Protein AF-A0A6M1S8K1-F1 (afdb_monomer_lite)

pLDDT: mean 89.84, std 7.29, range [42.47, 96.94]

Sequence (126 aa):
TGTGWFFGISEGARVISANTDYEITVRETGGTRENAIRLTRGELDLAFTEALVGYEMYNGTGRFEDTPNPDARLIYWIAPSTMHWAVREDSGIESFEGLNGARFNPSSIGGGGEYITELVFDILNI

Radius of gyration: 17.2 Å; chains: 1; bounding box: 34×33×48 Å

Secondary structure (DSSP, 8-state):
---HHHHHHHHHHHHHHHHSS--------S-HHHHHHHHHTTS-SS----HHHHHHHHHT-GGGTTS--TT-----------------GGG---SGGGGTTS----SSTTSHHHHHHHHHHHHHT-

Structure (mmCIF, N/CA/C/O backbone):
data_AF-A0A6M1S8K1-F1
#
_entry.id   AF-A0A6M1S8K1-F1
#
loop_
_atom_site.group_PDB
_atom_site.id
_atom_site.type_symbol
_atom_site.label_atom_id
_atom_site.label_alt_id
_atom_site.label_comp_id
_atom_site.label_asym_id
_atom_site.label_entity_id
_atom_site.label_seq_id
_atom_site.pdbx_PDB_ins_code
_atom_site.Cartn_x
_atom_site.Cartn_y
_atom_site.Cartn_z
_atom_site.occupancy
_atom_site.B_iso_or_equiv
_atom_site.auth_seq_id
_atom_site.auth_comp_id
_atom_site.auth_asym_id
_atom_site.auth_atom_id
_atom_site.pdbx_PDB_model_num
ATOM 1 N N . THR A 1 1 ? 5.920 -14.682 4.617 1.00 42.47 1 THR A N 1
ATOM 2 C CA . THR A 1 1 ? 4.568 -14.546 5.207 1.00 42.47 1 THR A CA 1
ATOM 3 C C . THR A 1 1 ? 3.593 -14.480 4.044 1.00 42.47 1 THR A C 1
ATOM 5 O O . THR A 1 1 ? 3.627 -13.523 3.296 1.00 42.47 1 THR A O 1
ATOM 8 N N . GLY A 1 2 ? 2.831 -15.539 3.751 1.00 52.69 2 GLY A N 1
ATOM 9 C CA . GLY A 1 2 ? 2.093 -15.640 2.478 1.00 52.69 2 GLY A CA 1
ATOM 10 C C . GLY A 1 2 ? 0.619 -15.288 2.625 1.00 52.69 2 GLY A C 1
ATOM 11 O O . GLY A 1 2 ? -0.195 -16.181 2.835 1.00 52.69 2 GLY A O 1
ATOM 12 N N . THR A 1 3 ? 0.264 -14.005 2.545 1.00 67.69 3 THR A N 1
ATOM 13 C CA . THR A 1 3 ? -1.149 -13.604 2.441 1.00 67.69 3 THR A CA 1
ATOM 14 C C . THR A 1 3 ? -1.724 -14.043 1.088 1.00 67.69 3 THR A C 1
ATOM 16 O O . THR A 1 3 ? -0.980 -14.283 0.134 1.00 67.69 3 THR A O 1
ATOM 19 N N . GLY A 1 4 ? -3.055 -14.121 0.969 1.00 75.88 4 GLY A N 1
ATOM 20 C CA . GLY A 1 4 ? -3.713 -14.438 -0.309 1.00 75.88 4 GLY A CA 1
ATOM 21 C C . GLY A 1 4 ? -3.301 -13.501 -1.455 1.00 75.88 4 GLY A C 1
ATOM 22 O O . GLY A 1 4 ? -3.217 -13.931 -2.603 1.00 75.88 4 GLY A O 1
ATOM 23 N N . TRP A 1 5 ? -2.946 -12.251 -1.140 1.00 80.06 5 TRP A N 1
ATOM 24 C CA . TRP A 1 5 ? -2.433 -11.283 -2.112 1.00 80.06 5 TRP A CA 1
ATOM 25 C C . TRP A 1 5 ? -1.070 -11.671 -2.680 1.00 80.06 5 TRP A C 1
ATOM 27 O O . TRP A 1 5 ? -0.878 -11.595 -3.891 1.00 80.06 5 TRP A O 1
ATOM 37 N N . PHE A 1 6 ? -0.144 -12.145 -1.841 1.00 82.81 6 PHE A N 1
ATOM 38 C CA . PHE A 1 6 ? 1.163 -12.606 -2.311 1.00 82.81 6 PHE A CA 1
ATOM 39 C C . PHE A 1 6 ? 1.020 -13.778 -3.290 1.00 82.81 6 PHE A C 1
ATOM 41 O O . PHE A 1 6 ? 1.668 -13.798 -4.338 1.00 82.81 6 PHE A O 1
ATOM 48 N N . PHE A 1 7 ? 0.124 -14.724 -2.984 1.00 85.00 7 PHE A N 1
ATOM 49 C CA . PHE A 1 7 ? -0.193 -15.831 -3.887 1.00 85.00 7 PHE A CA 1
ATOM 50 C C . PHE A 1 7 ? -0.783 -15.330 -5.213 1.00 85.00 7 PHE A C 1
ATOM 52 O O . PHE A 1 7 ? -0.301 -15.714 -6.276 1.00 85.00 7 PHE A O 1
ATOM 59 N N . GLY A 1 8 ? -1.772 -14.431 -5.163 1.00 85.38 8 GLY A N 1
ATOM 60 C CA . GLY A 1 8 ? -2.409 -13.884 -6.364 1.00 85.38 8 GLY A CA 1
ATOM 61 C C . GLY A 1 8 ? -1.435 -13.143 -7.286 1.00 85.38 8 GLY A C 1
ATOM 62 O O . GLY A 1 8 ? -1.454 -13.353 -8.497 1.00 85.38 8 GLY A O 1
ATOM 63 N N . ILE A 1 9 ? -0.539 -12.327 -6.723 1.00 88.19 9 ILE A N 1
ATOM 64 C CA . ILE A 1 9 ? 0.492 -11.610 -7.492 1.00 88.19 9 ILE A CA 1
ATOM 65 C C . ILE A 1 9 ? 1.508 -12.591 -8.085 1.00 88.19 9 ILE A C 1
ATOM 67 O O . ILE A 1 9 ? 1.902 -12.434 -9.238 1.00 88.19 9 ILE A O 1
ATOM 71 N N . SER A 1 10 ? 1.901 -13.620 -7.329 1.00 90.56 10 SER A N 1
ATOM 72 C CA . SER A 1 10 ? 2.822 -14.662 -7.804 1.00 90.56 10 SER A CA 1
ATOM 73 C C . SER A 1 10 ? 2.249 -15.437 -8.985 1.00 90.56 10 SER A C 1
ATOM 75 O O . SER A 1 10 ? 2.954 -15.682 -9.961 1.00 90.56 10 SER A O 1
ATOM 77 N N . GLU A 1 11 ? 0.960 -15.771 -8.939 1.00 90.81 11 GLU A N 1
ATOM 78 C CA . GLU A 1 11 ? 0.298 -16.431 -10.061 1.00 90.81 11 GLU A CA 1
ATOM 79 C C . GLU A 1 11 ? 0.169 -15.495 -11.270 1.00 90.81 11 GLU A C 1
ATOM 81 O O . GLU A 1 11 ? 0.420 -15.914 -12.399 1.00 90.81 11 GLU A O 1
ATOM 86 N N . GLY A 1 12 ? -0.123 -14.209 -11.048 1.00 89.75 12 GLY A N 1
ATOM 87 C CA . GLY A 1 12 ? -0.101 -13.195 -12.106 1.00 89.75 12 GLY A CA 1
ATOM 88 C C . GLY A 1 12 ? 1.269 -13.080 -12.784 1.00 89.75 12 GLY A C 1
ATOM 89 O O . GLY A 1 12 ? 1.353 -13.134 -14.010 1.00 89.75 12 GLY A O 1
ATOM 90 N N . ALA A 1 13 ? 2.346 -13.002 -11.999 1.00 91.88 13 ALA A N 1
ATOM 91 C CA . ALA A 1 13 ? 3.718 -12.987 -12.502 1.00 91.88 13 ALA A CA 1
ATOM 92 C C . ALA A 1 13 ? 4.030 -14.243 -13.330 1.00 91.88 13 ALA A C 1
ATOM 94 O O . ALA A 1 13 ? 4.517 -14.136 -14.455 1.00 91.88 13 ALA A O 1
ATOM 95 N N . ARG A 1 14 ? 3.658 -15.428 -12.823 1.00 94.12 14 ARG A N 1
ATOM 96 C CA . ARG A 1 14 ? 3.823 -16.704 -13.533 1.00 94.12 14 ARG A CA 1
ATOM 97 C C . ARG A 1 14 ? 3.099 -16.706 -14.880 1.00 94.12 14 ARG A C 1
ATOM 99 O O . ARG A 1 14 ? 3.662 -17.160 -15.874 1.00 94.12 14 ARG A O 1
ATOM 106 N N . VAL A 1 15 ? 1.858 -16.219 -14.925 1.00 93.44 15 VAL A N 1
ATOM 107 C CA . VAL A 1 15 ? 1.067 -16.145 -16.162 1.00 93.44 15 VAL A CA 1
ATOM 108 C C . VAL A 1 15 ? 1.705 -15.183 -17.165 1.00 93.44 15 VAL A C 1
ATOM 110 O O . VAL A 1 15 ? 1.819 -15.547 -18.333 1.00 93.44 15 VAL A O 1
ATOM 113 N N . ILE A 1 16 ? 2.160 -14.003 -16.736 1.00 92.12 16 ILE A N 1
ATOM 114 C CA . ILE A 1 16 ? 2.822 -13.035 -17.626 1.00 92.12 16 ILE A CA 1
ATOM 115 C C . ILE A 1 16 ? 4.102 -13.638 -18.211 1.00 92.12 16 ILE A C 1
ATOM 117 O O . ILE A 1 16 ? 4.283 -13.619 -19.428 1.00 92.12 16 ILE A O 1
ATOM 121 N N . SER A 1 17 ? 4.949 -14.246 -17.382 1.00 95.31 17 SER A N 1
ATOM 122 C CA . SER A 1 17 ? 6.200 -14.849 -17.854 1.00 95.31 17 SER A CA 1
ATOM 123 C C . SER A 1 17 ? 6.014 -16.075 -18.733 1.00 95.31 17 SER A C 1
ATOM 125 O O . SER A 1 17 ? 6.841 -16.338 -19.595 1.00 95.31 17 SER A O 1
ATOM 127 N N . ALA A 1 18 ? 4.921 -16.819 -18.567 1.00 96.62 18 ALA A N 1
ATOM 128 C CA . ALA A 1 18 ? 4.614 -17.947 -19.442 1.00 96.62 18 ALA A CA 1
ATOM 129 C C . ALA A 1 18 ? 4.081 -17.526 -20.826 1.00 96.62 18 ALA A C 1
ATOM 131 O O . ALA A 1 18 ? 4.054 -18.355 -21.732 1.00 96.62 18 ALA A O 1
ATOM 132 N N . ASN A 1 19 ? 3.619 -16.280 -20.986 1.00 96.94 19 ASN A N 1
ATOM 133 C CA . ASN A 1 19 ? 2.908 -15.819 -22.186 1.00 96.94 19 ASN A CA 1
ATOM 134 C C . ASN A 1 19 ? 3.543 -14.583 -22.849 1.00 96.94 19 ASN A C 1
ATOM 136 O O . ASN A 1 19 ? 2.976 -14.044 -23.799 1.00 96.94 19 ASN A O 1
ATOM 140 N N . THR A 1 20 ? 4.691 -14.115 -22.359 1.00 95.44 20 THR A N 1
ATOM 141 C CA . THR A 1 20 ? 5.426 -12.962 -22.898 1.00 95.44 20 THR A CA 1
ATOM 142 C C . THR A 1 20 ? 6.929 -13.230 -22.853 1.00 95.44 20 THR A C 1
ATOM 144 O O . THR A 1 20 ? 7.368 -14.162 -22.185 1.00 95.44 20 THR A O 1
ATOM 147 N N . ASP A 1 21 ? 7.723 -12.383 -23.507 1.00 96.69 21 ASP A N 1
ATOM 148 C CA . ASP A 1 21 ? 9.190 -12.449 -23.439 1.00 96.69 21 ASP A CA 1
ATOM 149 C C . ASP A 1 21 ? 9.763 -11.883 -22.118 1.00 96.69 21 ASP A C 1
ATOM 151 O O . ASP A 1 21 ? 10.980 -11.816 -21.945 1.00 96.69 21 ASP A O 1
ATOM 155 N N . TYR A 1 22 ? 8.907 -11.449 -21.182 1.00 94.25 22 TYR A N 1
ATOM 156 C CA . TYR A 1 22 ? 9.314 -10.832 -19.919 1.00 94.25 22 TYR A CA 1
ATOM 157 C C . TYR A 1 22 ? 9.363 -11.836 -18.764 1.00 94.25 22 TYR A C 1
ATOM 159 O O . TYR A 1 22 ? 8.387 -12.524 -18.460 1.00 94.25 22 TYR A O 1
ATOM 167 N N . GLU A 1 23 ? 10.468 -11.838 -18.022 1.00 94.00 23 GLU A N 1
ATOM 168 C CA . GLU A 1 23 ? 10.571 -12.544 -16.745 1.00 94.00 23 GLU A CA 1
ATOM 169 C C . GLU A 1 23 ? 10.138 -11.624 -15.594 1.00 94.00 23 GLU A C 1
ATOM 171 O O . GLU A 1 23 ? 10.745 -10.582 -15.350 1.00 94.00 23 GLU A O 1
ATOM 176 N N . ILE A 1 24 ? 9.077 -12.005 -14.882 1.00 93.06 24 ILE A N 1
ATOM 177 C CA . ILE A 1 24 ? 8.520 -11.254 -13.761 1.00 93.06 24 ILE A CA 1
ATOM 178 C C . ILE A 1 24 ? 8.857 -11.999 -12.476 1.00 93.06 24 ILE A C 1
ATOM 180 O O . ILE A 1 24 ? 8.493 -13.161 -12.294 1.00 93.06 24 ILE A O 1
ATOM 184 N N . THR A 1 25 ? 9.520 -11.306 -11.554 1.00 91.94 25 THR A N 1
ATOM 185 C CA . THR A 1 25 ? 9.819 -11.830 -10.218 1.00 91.94 25 THR A CA 1
ATOM 186 C C . THR A 1 25 ? 9.008 -11.085 -9.167 1.00 91.94 25 THR A C 1
ATOM 188 O O . THR A 1 25 ? 8.721 -9.897 -9.308 1.00 91.94 25 THR A O 1
ATOM 191 N N . VAL A 1 26 ? 8.620 -11.788 -8.104 1.00 91.69 26 VAL A N 1
ATOM 192 C CA . VAL A 1 26 ? 7.840 -11.216 -6.999 1.00 91.69 26 VAL A CA 1
ATOM 193 C C . VAL A 1 26 ? 8.723 -11.103 -5.766 1.00 91.69 26 VAL A C 1
ATOM 195 O O . VAL A 1 26 ? 9.487 -12.015 -5.450 1.00 91.69 26 VAL A O 1
ATOM 198 N N . ARG A 1 27 ? 8.614 -9.977 -5.057 1.00 88.75 27 ARG A N 1
ATOM 199 C CA . ARG A 1 27 ? 9.333 -9.720 -3.806 1.00 88.75 27 ARG A CA 1
ATOM 200 C C . ARG A 1 27 ? 8.349 -9.436 -2.680 1.00 88.75 27 ARG A C 1
ATOM 202 O O . ARG A 1 27 ? 7.401 -8.680 -2.865 1.00 88.75 27 ARG A O 1
ATOM 209 N N . GLU A 1 28 ? 8.579 -10.054 -1.523 1.00 86.00 28 GLU A N 1
ATOM 210 C CA . GLU A 1 28 ? 7.841 -9.734 -0.298 1.00 86.00 28 GLU A CA 1
ATOM 211 C C . GLU A 1 28 ? 8.293 -8.359 0.215 1.00 86.00 28 GLU A C 1
ATOM 213 O O . GLU A 1 28 ? 9.483 -8.035 0.188 1.00 86.00 28 GLU A O 1
ATOM 218 N N . THR A 1 29 ? 7.336 -7.552 0.662 1.00 86.06 29 THR A N 1
ATOM 219 C CA . THR A 1 29 ? 7.556 -6.212 1.220 1.00 86.06 29 THR A CA 1
ATOM 220 C C . THR A 1 29 ? 6.697 -6.026 2.469 1.00 86.06 29 THR A C 1
ATOM 222 O O . THR A 1 29 ? 5.816 -6.837 2.759 1.00 86.06 29 THR A O 1
ATOM 225 N N . GLY A 1 30 ? 6.943 -4.949 3.213 1.00 81.56 30 GLY A N 1
ATOM 226 C CA . GLY A 1 30 ? 6.179 -4.560 4.395 1.00 81.56 30 GLY A CA 1
ATOM 227 C C . GLY A 1 30 ? 4.787 -3.995 4.097 1.00 81.56 30 GLY A C 1
ATOM 228 O O . GLY A 1 30 ? 4.030 -3.763 5.031 1.00 81.56 30 GLY A O 1
ATOM 229 N N . GLY A 1 31 ? 4.420 -3.781 2.829 1.00 84.69 31 GLY A N 1
ATOM 230 C CA . GLY A 1 31 ? 3.083 -3.323 2.452 1.00 84.69 31 GLY A CA 1
ATOM 231 C C . GLY A 1 31 ? 3.067 -2.315 1.308 1.00 84.69 31 GLY A C 1
ATOM 232 O O . GLY A 1 31 ? 4.077 -2.013 0.671 1.00 84.69 31 GLY A O 1
ATOM 233 N N . THR A 1 32 ? 1.882 -1.773 1.044 1.00 87.38 32 THR A N 1
ATOM 234 C CA . THR A 1 32 ? 1.602 -0.887 -0.094 1.00 87.38 32 THR A CA 1
ATOM 235 C C . THR A 1 32 ? 2.333 0.450 -0.018 1.00 87.38 32 THR A C 1
ATOM 237 O O . THR A 1 32 ? 2.765 0.951 -1.055 1.00 87.38 32 THR A O 1
ATOM 240 N N . ARG A 1 33 ? 2.568 0.999 1.183 1.00 88.19 33 ARG A N 1
ATOM 241 C CA . ARG A 1 33 ? 3.385 2.213 1.341 1.00 88.19 33 ARG A CA 1
ATOM 242 C C . ARG A 1 33 ? 4.827 1.987 0.900 1.00 88.19 33 ARG A C 1
ATOM 244 O O . ARG A 1 33 ? 5.387 2.810 0.179 1.00 88.19 33 ARG A O 1
ATOM 251 N N . GLU A 1 34 ? 5.430 0.878 1.320 1.00 90.00 34 GLU A N 1
ATOM 252 C CA . GLU A 1 34 ? 6.783 0.530 0.889 1.00 90.00 34 GLU A CA 1
ATOM 253 C C . GLU A 1 34 ? 6.831 0.279 -0.622 1.00 90.00 34 GLU A C 1
ATOM 255 O O . GLU A 1 34 ? 7.728 0.788 -1.290 1.00 90.00 34 GLU A O 1
ATOM 260 N N . ASN A 1 35 ? 5.842 -0.435 -1.170 1.00 91.62 35 ASN A N 1
ATOM 261 C CA . ASN A 1 35 ? 5.737 -0.665 -2.611 1.00 91.62 35 ASN A CA 1
ATOM 262 C C . ASN A 1 35 ? 5.702 0.647 -3.400 1.00 91.62 35 ASN A C 1
ATOM 264 O O . ASN A 1 35 ? 6.434 0.785 -4.375 1.00 91.62 35 ASN A O 1
ATOM 268 N N . ALA A 1 36 ? 4.892 1.614 -2.963 1.00 92.69 36 ALA A N 1
ATOM 269 C CA . ALA A 1 36 ? 4.787 2.931 -3.583 1.00 92.69 36 ALA A CA 1
ATOM 270 C C . ALA A 1 36 ? 6.123 3.692 -3.547 1.00 92.69 36 ALA A C 1
ATOM 272 O O . ALA A 1 36 ? 6.583 4.173 -4.577 1.00 92.69 36 ALA A O 1
ATOM 273 N N . ILE A 1 37 ? 6.806 3.729 -2.396 1.00 91.00 37 ILE A N 1
ATOM 274 C CA . ILE A 1 37 ? 8.121 4.384 -2.271 1.00 91.00 37 ILE A CA 1
ATOM 275 C C . ILE A 1 37 ? 9.155 3.732 -3.197 1.00 91.00 37 ILE A C 1
ATOM 277 O O . ILE A 1 37 ? 9.909 4.432 -3.875 1.00 91.00 37 ILE A O 1
ATOM 281 N N . ARG A 1 38 ? 9.200 2.396 -3.239 1.00 93.44 38 ARG A N 1
ATOM 282 C CA . ARG A 1 38 ? 10.138 1.652 -4.090 1.00 93.44 38 ARG A CA 1
ATOM 283 C C . ARG A 1 38 ? 9.831 1.832 -5.578 1.00 93.44 38 ARG A C 1
ATOM 285 O O . ARG A 1 38 ? 10.767 1.979 -6.358 1.00 93.44 38 ARG A O 1
ATOM 29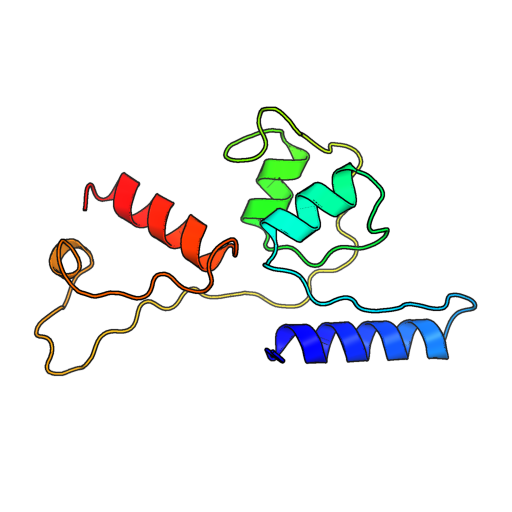2 N N . LEU A 1 39 ? 8.553 1.896 -5.961 1.00 94.69 39 LEU A N 1
ATOM 293 C CA . LEU A 1 39 ? 8.129 2.244 -7.321 1.00 94.69 39 LEU A CA 1
ATOM 294 C C . LEU A 1 39 ? 8.617 3.650 -7.700 1.00 94.69 39 LEU A C 1
ATOM 296 O O . LEU A 1 39 ? 9.242 3.823 -8.740 1.00 94.69 39 LEU A O 1
ATOM 300 N N . THR A 1 40 ? 8.406 4.645 -6.834 1.00 93.06 40 THR A N 1
ATOM 301 C CA . THR A 1 40 ? 8.862 6.030 -7.058 1.00 93.06 40 THR A CA 1
ATOM 302 C C . THR A 1 40 ? 10.381 6.142 -7.197 1.00 93.06 40 THR A C 1
ATOM 304 O O . THR A 1 40 ? 10.873 6.975 -7.950 1.00 93.06 40 THR A O 1
ATOM 307 N N . ARG A 1 41 ? 11.143 5.287 -6.5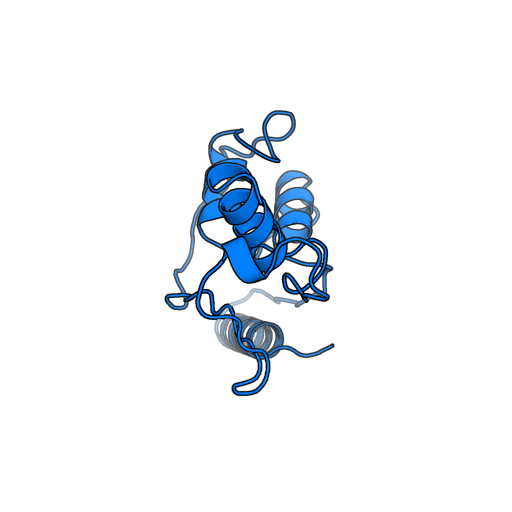07 1.00 93.19 41 ARG A N 1
ATOM 308 C CA . ARG A 1 41 ? 12.612 5.234 -6.607 1.00 93.19 41 ARG A CA 1
ATOM 309 C C . ARG A 1 41 ? 13.134 4.420 -7.794 1.00 93.19 41 ARG A C 1
ATOM 311 O O . ARG A 1 41 ? 14.347 4.371 -7.984 1.00 93.19 41 ARG A O 1
ATOM 318 N N . GLY A 1 42 ? 12.258 3.774 -8.565 1.00 93.12 42 GLY A N 1
ATOM 319 C CA . GLY A 1 42 ? 12.655 2.864 -9.643 1.00 93.12 42 GLY A CA 1
ATOM 320 C C . GLY A 1 42 ? 13.285 1.557 -9.147 1.00 93.12 42 GLY A C 1
ATOM 321 O O . GLY A 1 42 ? 13.999 0.894 -9.890 1.00 93.12 42 GLY A O 1
ATOM 322 N N . GLU A 1 43 ? 13.055 1.184 -7.886 1.00 94.12 43 GLU A N 1
ATOM 323 C CA . GLU A 1 43 ? 13.493 -0.101 -7.323 1.00 94.12 43 GLU A CA 1
ATOM 324 C C . GLU A 1 43 ? 12.520 -1.247 -7.664 1.00 94.12 43 GLU A C 1
ATOM 326 O O . GLU A 1 43 ? 12.878 -2.421 -7.543 1.00 94.12 43 GLU A O 1
ATOM 331 N N . LEU A 1 44 ? 11.287 -0.905 -8.051 1.00 94.25 44 LEU A N 1
ATOM 332 C CA . LEU A 1 44 ? 10.266 -1.810 -8.577 1.00 94.25 44 LEU A CA 1
ATOM 333 C C . LEU A 1 44 ? 9.746 -1.256 -9.904 1.00 94.25 44 LEU A C 1
ATOM 335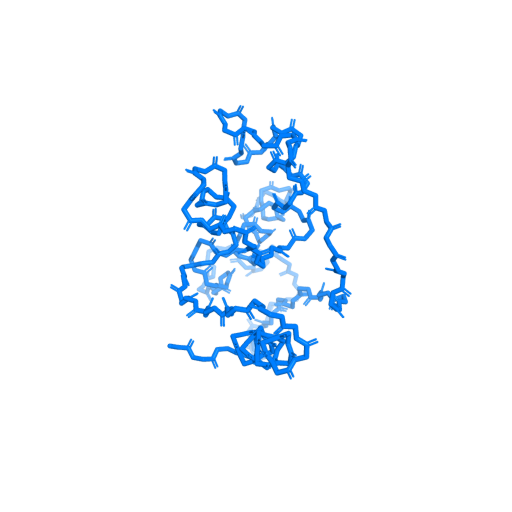 O O . LEU A 1 44 ? 9.459 -0.066 -9.988 1.00 94.25 44 LEU A O 1
ATOM 339 N N . ASP A 1 45 ? 9.548 -2.124 -10.894 1.00 92.62 45 ASP A N 1
ATOM 340 C CA . ASP A 1 45 ? 8.906 -1.762 -12.168 1.00 92.62 45 ASP A CA 1
ATOM 341 C C . ASP A 1 45 ? 7.372 -1.808 -12.076 1.00 92.62 45 ASP A C 1
ATOM 343 O O . ASP A 1 45 ? 6.659 -1.072 -12.756 1.00 92.62 45 ASP A O 1
ATOM 347 N N . LEU A 1 46 ? 6.856 -2.693 -11.217 1.00 91.81 46 LEU A N 1
ATOM 348 C CA . LEU A 1 46 ? 5.437 -2.921 -10.965 1.00 91.81 46 LEU A CA 1
ATOM 349 C C . LEU A 1 46 ? 5.205 -3.028 -9.458 1.00 91.81 46 LEU A C 1
ATOM 351 O O . LEU A 1 46 ? 5.969 -3.677 -8.743 1.00 91.81 46 LEU A O 1
ATOM 355 N N . ALA A 1 47 ? 4.116 -2.434 -8.980 1.00 91.44 47 ALA A N 1
ATOM 356 C CA . ALA A 1 47 ? 3.761 -2.440 -7.569 1.00 91.44 47 ALA A CA 1
ATOM 357 C C . ALA A 1 47 ? 2.281 -2.765 -7.373 1.00 91.44 47 ALA A C 1
ATOM 359 O O . ALA A 1 47 ? 1.406 -2.167 -7.999 1.00 91.44 47 ALA A O 1
ATOM 360 N N . PHE A 1 48 ? 2.001 -3.682 -6.446 1.00 89.44 48 PHE A N 1
ATOM 361 C CA . PHE A 1 48 ? 0.658 -3.840 -5.905 1.00 89.44 48 PHE A CA 1
ATOM 362 C C . PHE A 1 48 ? 0.388 -2.733 -4.881 1.00 89.44 48 PHE A C 1
ATOM 364 O O . PHE A 1 48 ? 1.200 -2.503 -3.978 1.00 89.44 48 PHE A O 1
ATOM 371 N N . THR A 1 49 ? -0.753 -2.064 -5.024 1.00 88.81 49 THR A N 1
ATOM 372 C CA . THR A 1 49 ? -1.157 -0.922 -4.198 1.00 88.81 49 THR A CA 1
ATOM 373 C C . THR A 1 49 ? -2.656 -0.964 -3.907 1.00 88.81 49 THR A C 1
ATOM 375 O O . THR A 1 49 ? -3.424 -1.541 -4.679 1.00 88.81 49 THR A O 1
ATOM 378 N N . GLU A 1 50 ? -3.087 -0.341 -2.809 1.00 87.88 50 GLU A N 1
ATOM 379 C CA . GLU A 1 50 ? -4.501 -0.027 -2.592 1.00 87.88 50 GLU A CA 1
ATOM 380 C C . GLU A 1 50 ? -4.850 1.311 -3.256 1.00 87.88 50 GLU A C 1
ATOM 382 O O . GLU A 1 50 ? -3.990 2.172 -3.450 1.00 87.88 50 GLU A O 1
ATOM 387 N N . ALA A 1 51 ? -6.131 1.516 -3.574 1.00 88.75 51 ALA A N 1
ATOM 388 C CA . ALA A 1 51 ? -6.588 2.709 -4.287 1.00 88.75 51 ALA A CA 1
ATOM 389 C C . ALA A 1 51 ? -6.211 4.026 -3.581 1.00 88.75 51 ALA A C 1
ATOM 391 O 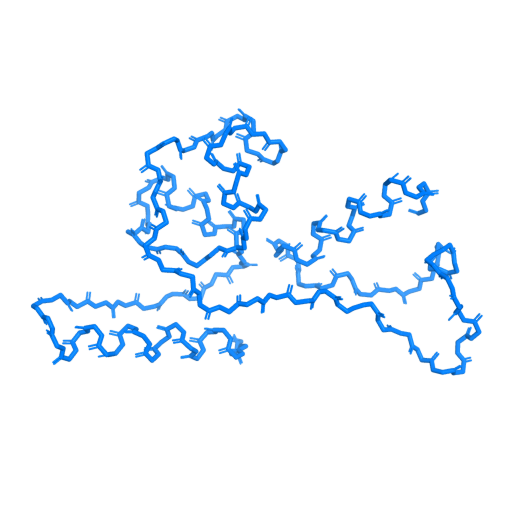O . ALA A 1 51 ? -5.767 4.955 -4.250 1.00 88.75 51 ALA A O 1
ATOM 392 N N . LEU A 1 52 ? -6.332 4.094 -2.248 1.00 89.88 52 LEU A N 1
ATOM 393 C CA . LEU A 1 52 ? -5.965 5.281 -1.464 1.00 89.88 52 LEU A CA 1
ATOM 394 C C . LEU A 1 52 ? -4.467 5.601 -1.584 1.00 89.88 52 LEU A C 1
ATOM 396 O O . LEU A 1 52 ? -4.108 6.723 -1.920 1.00 89.88 52 LEU A O 1
ATOM 400 N N . VAL A 1 53 ? -3.600 4.605 -1.376 1.00 90.88 53 VAL A N 1
ATOM 401 C CA . VAL A 1 53 ? -2.138 4.775 -1.450 1.00 90.88 53 VAL A CA 1
ATOM 402 C C . VAL A 1 53 ? -1.708 5.178 -2.860 1.00 90.88 53 VAL A C 1
ATOM 404 O O . VAL A 1 53 ? -0.906 6.093 -3.022 1.00 90.88 53 VAL A O 1
ATOM 407 N N . GLY A 1 54 ? -2.263 4.531 -3.891 1.00 92.31 54 GLY A N 1
ATOM 408 C CA . GLY A 1 54 ? -2.009 4.906 -5.282 1.00 92.31 54 GLY A CA 1
ATOM 409 C C . GLY A 1 54 ? -2.464 6.333 -5.606 1.00 92.31 54 GLY A C 1
ATOM 410 O O . GLY A 1 54 ? -1.739 7.061 -6.280 1.00 92.31 54 GLY A O 1
ATOM 411 N N . TYR A 1 55 ? -3.630 6.747 -5.098 1.00 92.81 55 TYR A N 1
ATOM 412 C CA . TYR A 1 55 ? -4.155 8.102 -5.272 1.00 92.81 55 TYR A CA 1
ATOM 413 C C . TYR A 1 55 ? -3.269 9.153 -4.597 1.00 92.81 55 TYR A C 1
ATOM 415 O O . TYR A 1 55 ? -2.909 10.144 -5.232 1.00 92.81 55 TYR A O 1
ATOM 423 N N . GLU A 1 56 ? -2.898 8.937 -3.336 1.00 94.44 56 GLU A N 1
ATOM 424 C CA . GLU A 1 56 ? -2.045 9.856 -2.581 1.00 94.44 56 GLU A CA 1
ATOM 425 C C . GLU A 1 56 ? -0.653 9.983 -3.192 1.00 94.44 56 GLU A C 1
ATOM 427 O O . GLU A 1 56 ? -0.162 11.095 -3.369 1.00 94.44 56 GLU A O 1
ATOM 432 N N . MET A 1 57 ? -0.044 8.859 -3.583 1.00 95.44 57 MET A N 1
ATOM 433 C CA . MET A 1 57 ? 1.244 8.848 -4.273 1.00 95.44 57 MET A CA 1
ATOM 434 C C . MET A 1 57 ? 1.173 9.616 -5.597 1.00 95.44 57 MET A C 1
ATOM 436 O O . MET A 1 57 ? 2.059 10.415 -5.884 1.00 95.44 57 MET A O 1
ATOM 440 N N . TYR A 1 58 ? 0.134 9.399 -6.408 1.00 96.12 58 TYR A N 1
ATOM 441 C CA . TYR A 1 58 ? -0.001 10.072 -7.701 1.00 96.12 58 TYR A CA 1
ATOM 442 C C . TYR A 1 58 ? -0.180 11.590 -7.554 1.00 96.12 58 TYR A C 1
ATOM 444 O O . TYR A 1 58 ? 0.432 12.357 -8.296 1.00 96.12 58 TYR A O 1
ATOM 452 N N . ASN A 1 59 ? -1.007 12.025 -6.598 1.00 96.25 59 ASN A N 1
ATOM 453 C CA . ASN A 1 59 ? -1.344 13.439 -6.412 1.00 96.25 59 ASN A CA 1
ATOM 454 C C . ASN A 1 59 ? -0.402 14.189 -5.461 1.00 96.25 59 ASN A C 1
ATOM 456 O O . ASN A 1 59 ? -0.476 15.413 -5.399 1.00 96.25 59 ASN A O 1
ATOM 460 N N . GLY A 1 60 ? 0.461 13.490 -4.721 1.00 95.81 60 GLY A N 1
ATOM 461 C CA . GLY A 1 60 ? 1.311 14.108 -3.703 1.00 95.81 60 GLY A CA 1
ATOM 462 C C . GLY A 1 60 ? 0.520 14.629 -2.514 1.00 95.81 60 GLY A C 1
ATOM 463 O O . GLY A 1 60 ? 0.669 15.784 -2.135 1.00 95.81 60 GLY A O 1
ATOM 464 N N . THR A 1 61 ? -0.352 13.800 -1.948 1.00 95.00 61 THR A N 1
ATOM 465 C CA . THR A 1 61 ? -1.150 14.148 -0.763 1.00 95.00 61 THR A CA 1
ATOM 466 C C . THR A 1 61 ? -0.917 13.141 0.356 1.00 95.00 61 THR A C 1
ATOM 468 O O . THR A 1 61 ? -0.337 12.078 0.127 1.00 95.00 61 THR A O 1
ATOM 471 N N . GLY A 1 62 ? -1.382 13.446 1.569 1.00 91.31 62 GLY A N 1
ATOM 472 C CA . GLY A 1 62 ? -1.326 12.504 2.687 1.00 91.31 62 GLY A CA 1
ATOM 473 C C . GLY A 1 62 ? 0.110 12.073 2.979 1.00 91.31 62 GLY A C 1
ATOM 474 O O . GLY A 1 62 ? 0.983 12.901 3.223 1.00 91.31 62 GLY A O 1
ATOM 475 N N . ARG A 1 63 ? 0.399 10.769 2.918 1.00 88.50 63 ARG A N 1
ATOM 476 C CA . ARG A 1 63 ? 1.740 10.250 3.268 1.00 88.50 63 ARG A CA 1
ATOM 477 C C . ARG A 1 63 ? 2.814 10.489 2.196 1.00 88.50 63 ARG A C 1
ATOM 479 O O . ARG A 1 63 ? 3.956 10.074 2.410 1.00 88.50 63 ARG A O 1
ATOM 486 N N . PHE A 1 64 ? 2.460 11.109 1.067 1.00 92.94 64 PHE A N 1
ATOM 487 C CA . PHE A 1 64 ? 3.321 11.284 -0.109 1.00 92.94 64 PHE A CA 1
ATOM 488 C C . PHE A 1 64 ? 3.526 12.748 -0.528 1.00 92.94 64 PHE A C 1
ATOM 490 O O . PHE A 1 64 ? 4.046 12.981 -1.616 1.00 92.94 64 PHE A O 1
ATOM 497 N N . GLU A 1 65 ? 3.178 13.728 0.313 1.00 94.25 65 GLU A N 1
ATOM 498 C CA . GLU A 1 65 ? 3.349 15.167 0.014 1.00 94.25 65 GLU A CA 1
ATOM 499 C C . GLU A 1 65 ? 4.771 15.526 -0.450 1.00 94.25 65 GLU A C 1
ATOM 501 O O . GLU A 1 65 ? 4.945 16.245 -1.432 1.00 94.25 65 GLU A O 1
ATOM 506 N N . ASP A 1 66 ? 5.793 14.941 0.179 1.00 91.00 66 ASP A N 1
ATOM 507 C CA . ASP A 1 66 ? 7.200 15.176 -0.178 1.00 91.00 66 ASP A CA 1
ATOM 508 C C . ASP A 1 66 ? 7.731 14.243 -1.282 1.00 91.00 66 ASP A C 1
ATOM 510 O O . ASP A 1 66 ? 8.867 14.390 -1.738 1.00 91.00 66 ASP A O 1
ATOM 514 N N . THR A 1 67 ? 6.960 13.228 -1.685 1.00 91.88 67 THR A N 1
ATOM 515 C CA . THR A 1 67 ? 7.412 12.167 -2.608 1.00 91.88 67 THR A CA 1
ATOM 516 C C . THR A 1 67 ? 6.334 11.732 -3.618 1.00 91.88 67 THR A C 1
ATOM 518 O O . THR A 1 67 ? 6.073 10.530 -3.753 1.00 91.88 67 THR A O 1
ATOM 521 N N . PRO A 1 68 ? 5.703 12.669 -4.354 1.00 95.06 68 PRO A N 1
ATOM 522 C CA . PRO A 1 68 ? 4.724 12.318 -5.375 1.00 95.06 68 PRO A CA 1
ATOM 523 C C . PRO A 1 68 ? 5.352 11.521 -6.522 1.00 95.06 68 PRO A C 1
ATOM 525 O O . PRO A 1 68 ? 6.526 11.687 -6.854 1.00 95.06 68 PRO A O 1
ATOM 528 N N . ASN A 1 69 ? 4.535 10.710 -7.189 1.00 96.06 69 ASN A N 1
ATOM 529 C CA . ASN A 1 69 ? 4.884 10.038 -8.435 1.00 96.06 69 ASN A CA 1
ATOM 530 C C . ASN A 1 69 ? 3.765 10.207 -9.477 1.00 96.06 69 ASN A C 1
ATOM 532 O O . ASN A 1 69 ? 2.942 9.302 -9.658 1.00 96.06 69 ASN A O 1
ATOM 536 N N . PRO A 1 70 ? 3.728 11.352 -10.184 1.00 96.12 70 PRO A N 1
ATOM 537 C CA . PRO A 1 70 ? 2.721 11.622 -11.210 1.00 96.12 70 PRO A CA 1
ATOM 538 C C . PRO A 1 70 ? 2.928 10.794 -12.490 1.00 96.12 70 PRO A C 1
ATOM 540 O O . PRO A 1 70 ? 2.066 10.787 -13.371 1.00 96.12 70 PRO A O 1
ATOM 543 N N . ASP A 1 71 ? 4.045 10.073 -12.613 1.00 95.12 71 ASP A N 1
ATOM 544 C CA . ASP A 1 71 ? 4.333 9.190 -13.747 1.00 95.12 71 ASP A CA 1
ATOM 545 C C . ASP A 1 71 ? 3.782 7.772 -13.546 1.00 95.12 71 ASP A C 1
ATOM 547 O O . ASP A 1 71 ? 3.655 7.015 -14.511 1.00 95.12 71 ASP A O 1
ATOM 551 N N . ALA A 1 72 ? 3.357 7.421 -12.328 1.00 94.75 72 ALA A N 1
ATOM 552 C CA . ALA A 1 72 ? 2.719 6.142 -12.051 1.00 94.75 72 ALA A CA 1
ATOM 553 C C . ALA A 1 72 ? 1.424 5.968 -12.866 1.00 94.75 72 ALA A C 1
ATOM 555 O O . ALA A 1 72 ? 0.628 6.897 -13.038 1.00 94.75 72 ALA A O 1
ATOM 556 N N . ARG A 1 73 ? 1.188 4.755 -13.377 1.00 94.56 73 ARG A N 1
ATOM 557 C CA . ARG A 1 73 ? -0.017 4.406 -14.146 1.00 94.56 73 ARG A CA 1
ATOM 558 C C . ARG A 1 73 ? -0.662 3.149 -13.577 1.00 94.56 73 ARG A C 1
ATOM 560 O O . ARG A 1 73 ? 0.024 2.183 -13.253 1.00 94.56 73 ARG A O 1
ATOM 567 N N . LEU A 1 74 ? -1.994 3.15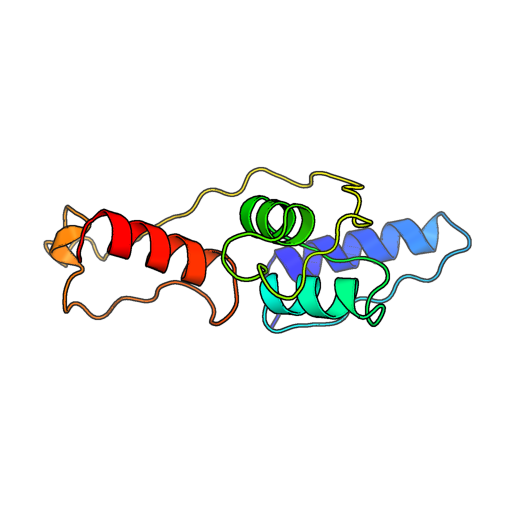4 -13.494 1.00 92.50 74 LEU A N 1
ATOM 568 C CA . LEU A 1 74 ? -2.769 1.959 -13.169 1.00 92.50 74 LEU A CA 1
ATOM 569 C C . LEU A 1 74 ? -2.812 1.038 -14.391 1.00 92.50 74 LEU A C 1
ATOM 571 O O . LEU A 1 74 ? -3.260 1.448 -15.458 1.00 92.50 74 LEU A O 1
ATOM 575 N N . ILE A 1 75 ? -2.378 -0.207 -14.213 1.00 89.88 75 ILE A N 1
ATOM 576 C CA . ILE A 1 75 ? -2.369 -1.218 -15.280 1.00 89.88 75 ILE A CA 1
ATOM 577 C C . ILE A 1 75 ? -3.594 -2.129 -15.179 1.00 89.88 75 ILE A C 1
ATOM 579 O O . ILE A 1 75 ? -4.217 -2.444 -16.189 1.00 89.88 75 ILE A O 1
ATOM 583 N N . TYR A 1 76 ? -3.957 -2.551 -13.965 1.00 86.81 76 TYR A N 1
ATOM 584 C CA . TYR A 1 76 ? -5.063 -3.479 -13.753 1.00 86.81 76 TYR A CA 1
ATOM 585 C C . TYR A 1 76 ? -5.688 -3.321 -12.365 1.00 86.81 76 TYR A C 1
ATOM 587 O O . TYR A 1 76 ? -4.981 -3.198 -11.365 1.00 86.81 76 TYR A O 1
ATOM 595 N N . TRP A 1 77 ? -7.021 -3.372 -12.310 1.00 87.44 77 TRP A N 1
ATOM 596 C CA . TRP A 1 77 ? -7.776 -3.479 -11.064 1.00 87.44 77 TRP A CA 1
ATOM 597 C C . TRP A 1 77 ? -8.082 -4.954 -10.794 1.00 87.44 77 TRP A C 1
ATOM 599 O O . TRP A 1 77 ? -8.794 -5.585 -11.567 1.00 87.44 77 TRP A O 1
ATOM 609 N N . ILE A 1 78 ? -7.603 -5.491 -9.667 1.00 84.31 78 ILE A N 1
ATOM 610 C CA . ILE A 1 78 ? -7.778 -6.913 -9.324 1.00 84.31 78 ILE A CA 1
ATOM 611 C C . ILE A 1 78 ? -9.162 -7.219 -8.737 1.00 84.31 78 ILE A C 1
ATOM 613 O O . ILE A 1 78 ? -9.892 -8.043 -9.279 1.00 84.31 78 ILE A O 1
ATOM 617 N N . ALA A 1 79 ? -9.521 -6.588 -7.619 1.00 83.69 79 ALA A N 1
ATOM 618 C CA . ALA A 1 79 ? -10.796 -6.805 -6.936 1.00 83.69 79 ALA A CA 1
ATOM 619 C C . ALA A 1 79 ? -11.119 -5.621 -6.009 1.00 83.69 79 ALA A C 1
ATOM 621 O O . ALA A 1 79 ? -10.204 -4.881 -5.633 1.00 83.69 79 ALA A O 1
ATOM 622 N N . PRO A 1 80 ? -12.390 -5.396 -5.635 1.00 84.62 80 PRO A N 1
ATOM 623 C CA . PRO A 1 80 ? -12.704 -4.508 -4.522 1.00 84.62 80 PRO A CA 1
ATOM 624 C C . PRO A 1 80 ? -12.134 -5.074 -3.213 1.00 84.62 80 PRO A C 1
ATOM 626 O O . PRO A 1 80 ? -12.070 -6.289 -3.025 1.00 84.62 80 PRO A O 1
ATOM 629 N N . SER A 1 81 ? -11.748 -4.185 -2.300 1.00 80.38 81 SER A N 1
ATOM 630 C CA . SER A 1 81 ? -11.313 -4.536 -0.947 1.00 80.38 81 SER A CA 1
ATOM 631 C C . SER A 1 81 ? -12.237 -3.860 0.061 1.00 80.38 81 SER A C 1
ATOM 633 O O . SER A 1 81 ? -12.419 -2.643 0.010 1.00 80.38 81 SER A O 1
ATOM 635 N N . THR A 1 82 ? -12.832 -4.646 0.957 1.00 85.44 82 THR A N 1
ATOM 636 C CA . THR A 1 82 ? -13.665 -4.147 2.058 1.00 85.44 82 THR A CA 1
ATOM 637 C C . THR A 1 82 ? -12.879 -4.245 3.357 1.00 85.44 82 THR A C 1
ATOM 639 O O . THR A 1 82 ? -12.399 -5.321 3.723 1.00 85.44 82 THR A O 1
ATOM 642 N N . MET A 1 83 ? -12.765 -3.123 4.064 1.00 86.69 83 MET A N 1
ATOM 643 C CA . MET A 1 83 ? -12.192 -3.090 5.406 1.00 86.69 83 MET A CA 1
ATOM 644 C C . MET A 1 83 ? -13.175 -3.686 6.412 1.00 86.69 83 MET A C 1
ATOM 646 O O . MET A 1 83 ? -14.358 -3.353 6.406 1.00 86.69 83 MET A O 1
ATOM 650 N N . HIS A 1 84 ? -12.668 -4.566 7.272 1.00 89.62 84 HIS A N 1
ATOM 651 C CA . HIS A 1 84 ? -13.440 -5.202 8.332 1.00 89.62 84 HIS A CA 1
ATOM 652 C C . HIS A 1 84 ? -12.799 -4.866 9.677 1.00 89.62 84 HIS A C 1
ATOM 654 O O . HIS A 1 84 ? -11.655 -5.241 9.927 1.00 89.62 84 HIS A O 1
ATOM 660 N N . TRP A 1 85 ? -13.555 -4.206 10.551 1.00 92.56 85 TRP A N 1
ATOM 661 C CA . TRP A 1 85 ? -13.223 -4.070 11.966 1.00 92.56 85 TRP A CA 1
ATOM 662 C C . TRP A 1 85 ? -14.052 -5.094 12.726 1.00 92.56 85 TRP A C 1
ATOM 664 O O . TRP A 1 85 ? -15.280 -5.048 12.700 1.00 92.56 85 TRP A O 1
ATOM 674 N N . ALA A 1 86 ? -13.379 -6.059 13.344 1.00 93.19 86 ALA A N 1
ATOM 675 C CA . ALA A 1 86 ? -14.029 -7.149 14.053 1.00 93.19 86 ALA A CA 1
ATOM 676 C C . ALA A 1 86 ? -13.677 -7.095 15.538 1.00 93.19 86 ALA A C 1
ATOM 678 O O . ALA A 1 86 ? -12.517 -6.924 15.916 1.00 93.19 86 ALA A O 1
ATOM 679 N N . VAL A 1 87 ? -14.691 -7.295 16.370 1.00 94.69 87 VAL A N 1
ATOM 680 C CA . VAL A 1 87 ? -14.566 -7.454 17.818 1.00 94.69 87 VAL A CA 1
ATOM 681 C C . VAL A 1 87 ? -15.151 -8.799 18.223 1.00 94.69 87 VAL A C 1
ATOM 683 O O . VAL A 1 87 ? -15.894 -9.423 17.464 1.00 94.69 87 VAL A O 1
ATOM 686 N N . ARG A 1 88 ? -14.806 -9.279 19.421 1.00 95.12 88 ARG A N 1
ATOM 687 C CA . ARG A 1 88 ? -15.477 -10.463 19.966 1.00 95.12 88 ARG A CA 1
ATOM 688 C C . ARG A 1 88 ? -16.910 -10.105 20.345 1.00 95.12 88 ARG A C 1
ATOM 690 O O . ARG A 1 88 ? -17.147 -9.019 20.870 1.00 95.12 88 ARG A O 1
ATOM 697 N N . GLU A 1 89 ? -17.823 -11.049 20.159 1.00 96.00 89 GLU A N 1
ATOM 698 C CA . GLU A 1 89 ? -19.234 -10.904 20.539 1.00 96.00 89 GLU A CA 1
ATOM 699 C C . GLU A 1 89 ? -19.403 -10.551 22.030 1.00 96.00 89 GLU A C 1
ATOM 701 O O . GLU A 1 89 ? -20.213 -9.705 22.387 1.00 96.00 89 GLU A O 1
ATOM 706 N N . ASP A 1 90 ? -18.568 -11.121 22.903 1.00 96.50 90 ASP A N 1
ATOM 707 C CA . ASP A 1 90 ? -18.596 -10.900 24.355 1.00 96.50 90 ASP A CA 1
ATOM 708 C C . ASP A 1 90 ? -17.842 -9.638 24.825 1.00 96.50 90 ASP A C 1
ATOM 710 O O . ASP A 1 90 ? -17.658 -9.439 26.025 1.00 96.50 90 ASP A O 1
ATOM 714 N N . SER A 1 91 ? -17.359 -8.794 23.905 1.00 95.38 91 SER A N 1
ATOM 715 C CA . SER A 1 91 ? -16.589 -7.590 24.254 1.00 95.38 91 SER A CA 1
ATOM 716 C C . SER A 1 91 ? -17.452 -6.429 24.751 1.00 95.38 91 SER A C 1
ATOM 718 O O . SER A 1 91 ? -16.927 -5.529 25.404 1.00 95.38 91 SER A O 1
ATOM 720 N N . GLY A 1 92 ? -18.751 -6.436 24.431 1.00 95.25 92 GLY A N 1
ATOM 721 C CA . GLY A 1 92 ? -19.656 -5.310 24.680 1.00 95.25 92 GLY A CA 1
ATOM 722 C C . GLY A 1 92 ? -19.372 -4.071 23.818 1.00 95.25 92 GLY A C 1
ATOM 723 O O . GLY A 1 92 ? -19.944 -3.017 24.077 1.00 95.25 92 GLY A O 1
ATOM 724 N N . ILE A 1 93 ? -18.484 -4.172 22.820 1.00 96.12 93 ILE A N 1
ATOM 725 C CA . ILE A 1 93 ? -18.157 -3.083 21.893 1.00 96.12 93 ILE A CA 1
ATOM 726 C C . ILE A 1 93 ? -19.132 -3.130 20.715 1.00 96.12 93 ILE A C 1
ATOM 728 O O . ILE A 1 93 ? -19.110 -4.070 19.924 1.00 96.12 93 ILE A O 1
ATOM 732 N N . GLU A 1 94 ? -19.964 -2.099 20.589 1.00 94.88 94 GLU A N 1
ATOM 733 C CA . GLU A 1 94 ? -20.977 -1.983 19.525 1.00 94.88 94 GLU A CA 1
ATOM 734 C C . GLU A 1 94 ? -20.702 -0.823 18.556 1.00 94.88 94 GLU A C 1
ATOM 736 O O . GLU A 1 94 ? -21.356 -0.704 17.520 1.00 94.88 94 GLU A O 1
ATOM 741 N N . SER A 1 95 ? -19.728 0.033 18.872 1.00 93.81 95 SER A N 1
ATOM 742 C CA . SER A 1 95 ? -19.351 1.194 18.066 1.00 93.81 95 SER A CA 1
ATOM 743 C C . SER A 1 95 ? -17.836 1.402 18.048 1.00 93.81 95 SER A C 1
ATOM 745 O O . SER A 1 95 ? -17.100 0.799 18.835 1.00 93.81 95 SER A O 1
ATOM 747 N N . PHE A 1 96 ? -17.363 2.267 17.149 1.00 92.56 96 PHE A N 1
ATOM 748 C CA . PHE A 1 96 ? -15.945 2.610 17.048 1.00 92.56 96 PHE A CA 1
ATOM 749 C C . PHE A 1 96 ? -15.423 3.290 18.317 1.00 92.56 96 PHE A C 1
ATOM 751 O O . PHE A 1 96 ? -14.326 2.976 18.759 1.00 92.56 96 PHE A O 1
ATOM 758 N N . GLU A 1 97 ? -16.218 4.138 18.968 1.00 92.44 97 GLU A N 1
ATOM 759 C CA . GLU A 1 97 ? -15.855 4.804 20.226 1.00 92.44 97 GLU A CA 1
ATOM 760 C C . GLU A 1 97 ? -15.532 3.806 21.343 1.00 92.44 97 GLU A C 1
ATOM 762 O O . GLU A 1 97 ? -14.670 4.071 22.180 1.00 92.44 97 GLU A O 1
ATOM 767 N N . GLY A 1 98 ? -16.163 2.626 21.328 1.00 93.38 98 GLY A N 1
ATOM 768 C CA . GLY A 1 98 ? -15.851 1.540 22.258 1.00 93.38 98 GLY A CA 1
ATOM 769 C C . GLY A 1 98 ? -14.457 0.926 22.066 1.00 93.38 98 GLY A C 1
ATOM 770 O O . GLY A 1 98 ? -14.003 0.180 22.933 1.00 93.38 98 GLY A O 1
ATOM 771 N N . LEU A 1 99 ? -13.764 1.232 20.962 1.00 93.31 99 LEU A N 1
ATOM 772 C CA . LEU A 1 99 ? -12.374 0.831 20.728 1.00 93.31 99 LEU A CA 1
ATOM 773 C C . LEU A 1 99 ? -11.359 1.779 21.383 1.00 93.31 99 LEU A C 1
ATOM 775 O O . LEU A 1 99 ? -10.198 1.388 21.521 1.00 93.31 99 LEU A O 1
ATOM 779 N N . ASN A 1 100 ? -11.759 2.977 21.823 1.00 90.81 100 ASN A N 1
ATOM 780 C CA . ASN A 1 100 ? -10.840 3.915 22.467 1.00 90.81 100 ASN A CA 1
ATOM 781 C C . ASN A 1 100 ? -10.282 3.317 23.772 1.00 90.81 100 ASN A C 1
ATOM 783 O O . ASN A 1 100 ? -11.021 2.917 24.674 1.00 90.81 100 ASN A O 1
ATOM 787 N N . GLY A 1 101 ? -8.955 3.212 23.856 1.00 87.88 101 GLY A N 1
ATOM 788 C CA . GLY A 1 101 ? -8.249 2.570 24.968 1.00 87.88 101 GLY A CA 1
ATOM 789 C C . GLY A 1 101 ? -8.346 1.037 25.001 1.00 87.88 101 GLY A C 1
ATOM 790 O O . GLY A 1 101 ? -7.714 0.407 25.855 1.00 87.88 101 GLY A O 1
ATOM 791 N N . ALA A 1 102 ? -9.085 0.409 24.082 1.00 92.81 102 ALA A N 1
ATOM 792 C CA . ALA A 1 102 ? -9.155 -1.042 23.966 1.00 92.81 102 ALA A CA 1
ATOM 793 C C . ALA A 1 102 ? -7.918 -1.603 23.246 1.00 92.81 102 ALA A C 1
ATOM 795 O O . ALA A 1 102 ? -7.302 -0.966 22.393 1.00 92.81 102 ALA A O 1
ATOM 796 N N . ARG A 1 103 ? -7.559 -2.859 23.545 1.00 92.31 103 ARG A N 1
ATOM 797 C CA . ARG A 1 103 ? -6.556 -3.572 22.740 1.00 92.31 103 ARG A CA 1
ATOM 798 C C . ARG A 1 103 ? -7.173 -3.959 21.400 1.00 92.31 103 ARG A C 1
ATOM 800 O O . ARG A 1 103 ? -7.989 -4.877 21.347 1.00 92.31 103 ARG A O 1
ATOM 807 N N . PHE A 1 104 ? -6.721 -3.312 20.336 1.00 89.88 104 PHE A N 1
ATOM 808 C CA . PHE A 1 104 ? -7.201 -3.514 18.976 1.00 89.88 104 PHE A CA 1
ATOM 809 C C . PHE A 1 104 ? -6.019 -3.699 18.006 1.00 89.88 104 PHE A C 1
ATOM 811 O O . PHE A 1 104 ? -4.939 -3.154 18.229 1.00 89.88 104 PHE A O 1
ATOM 818 N N . ASN A 1 105 ? -6.192 -4.517 16.963 1.00 90.56 105 ASN A N 1
ATOM 819 C CA . ASN A 1 105 ? -5.194 -4.696 15.906 1.00 90.56 105 ASN A CA 1
ATOM 820 C C . ASN A 1 105 ? -5.655 -3.924 14.658 1.00 90.56 105 ASN A C 1
ATOM 822 O O . ASN A 1 105 ? -6.631 -4.349 14.041 1.00 90.56 105 ASN A O 1
ATOM 826 N N . PRO A 1 106 ? -4.966 -2.840 14.259 1.00 88.31 106 PRO A N 1
ATOM 827 C CA . PRO A 1 106 ? -5.369 -2.024 13.119 1.00 88.31 106 PRO A CA 1
ATOM 828 C C . PRO A 1 106 ? -4.939 -2.590 11.761 1.00 88.31 106 PRO A C 1
ATOM 830 O O . PRO A 1 106 ? -4.952 -1.849 10.793 1.00 88.31 106 PRO A O 1
ATOM 833 N N . SER A 1 107 ? -4.623 -3.888 11.645 1.00 86.19 107 SER A N 1
ATOM 834 C CA . SER A 1 107 ? -3.978 -4.548 10.493 1.00 86.19 107 SER A CA 1
ATOM 835 C C . SER A 1 107 ? -2.440 -4.573 10.568 1.00 86.19 107 SER A C 1
ATOM 837 O O . SER A 1 107 ? -1.838 -4.407 11.630 1.00 86.19 107 SER A O 1
ATOM 839 N N . SER A 1 108 ? -1.793 -4.907 9.446 1.00 81.69 108 SER A N 1
ATOM 840 C CA . SER A 1 108 ? -0.340 -4.996 9.297 1.00 81.69 108 SER A CA 1
ATOM 841 C C . SER A 1 108 ? 0.314 -3.616 9.265 1.00 81.69 108 SER A C 1
ATOM 843 O O . SER A 1 108 ? -0.087 -2.767 8.466 1.00 81.69 108 SER A O 1
ATOM 845 N N . ILE A 1 109 ? 1.374 -3.458 10.059 1.00 81.31 109 ILE A N 1
ATOM 846 C CA . ILE A 1 109 ? 2.199 -2.245 10.130 1.00 81.31 109 ILE A CA 1
ATOM 847 C C . ILE A 1 109 ? 2.696 -1.859 8.732 1.00 81.31 109 ILE A C 1
ATOM 849 O O . ILE A 1 109 ? 3.281 -2.683 8.033 1.00 81.31 109 ILE A O 1
ATOM 853 N N . GLY A 1 110 ? 2.487 -0.606 8.334 1.00 75.94 110 GLY A N 1
ATOM 854 C CA . GLY A 1 110 ? 2.900 -0.049 7.044 1.00 75.94 110 GLY A CA 1
ATOM 855 C C . GLY A 1 110 ? 1.983 -0.387 5.862 1.00 75.94 110 GLY A C 1
ATOM 856 O O . GLY A 1 110 ? 2.240 0.085 4.749 1.00 75.94 110 GLY A O 1
ATOM 857 N N . GLY A 1 111 ? 0.925 -1.174 6.079 1.00 79.69 111 GLY A N 1
ATOM 858 C CA . GLY A 1 111 ? -0.102 -1.470 5.078 1.00 79.69 111 GLY A CA 1
ATOM 859 C C . GLY A 1 111 ? -1.225 -0.429 5.048 1.00 79.69 111 GLY A C 1
ATOM 860 O O . GLY A 1 111 ? -1.364 0.385 5.962 1.00 79.69 111 GLY A O 1
ATOM 861 N N . GLY A 1 112 ? -2.077 -0.469 4.019 1.00 81.19 112 GLY A N 1
ATOM 862 C CA . GLY A 1 112 ? -3.205 0.459 3.921 1.00 81.19 112 GLY A CA 1
ATOM 863 C C . GLY A 1 112 ? -4.275 0.237 4.981 1.00 81.19 112 GLY A C 1
ATOM 864 O O . GLY A 1 112 ? -4.933 1.193 5.367 1.00 81.19 112 GLY A O 1
ATOM 865 N N . GLY A 1 113 ? -4.429 -0.984 5.502 1.00 86.12 113 GLY A N 1
ATOM 866 C CA . GLY A 1 113 ? -5.399 -1.261 6.568 1.00 86.12 113 GLY A CA 1
ATOM 867 C C . GLY A 1 113 ? -5.117 -0.498 7.868 1.00 86.12 113 GLY A C 1
ATOM 868 O O . GLY A 1 113 ? -6.047 0.057 8.454 1.00 86.12 113 GLY A O 1
ATOM 869 N N . GLU A 1 114 ? -3.843 -0.416 8.268 1.00 87.56 114 GLU A N 1
ATOM 870 C CA . GLU A 1 114 ? -3.407 0.396 9.415 1.00 87.56 114 GLU A CA 1
ATOM 871 C C . GLU A 1 114 ? -3.728 1.860 9.158 1.00 87.56 114 GLU A C 1
ATOM 873 O O . GLU A 1 114 ? -4.444 2.481 9.937 1.00 87.56 114 GLU A O 1
ATOM 878 N N . TYR A 1 115 ? -3.305 2.366 8.002 1.00 89.06 115 TYR A N 1
ATOM 879 C CA . TYR A 1 115 ? -3.481 3.769 7.669 1.00 89.06 115 TYR A CA 1
ATOM 880 C C . TYR A 1 115 ? -4.952 4.194 7.571 1.00 89.06 115 TYR A C 1
ATOM 882 O O . TYR A 1 115 ? -5.343 5.231 8.096 1.00 89.06 115 TYR A O 1
ATOM 890 N N . ILE A 1 116 ? -5.796 3.379 6.935 1.00 91.00 116 ILE A N 1
ATOM 891 C CA . ILE A 1 116 ? -7.237 3.644 6.854 1.00 91.00 116 ILE A CA 1
ATOM 892 C C . ILE A 1 116 ? -7.857 3.623 8.252 1.00 91.00 116 ILE A C 1
ATOM 894 O O . ILE A 1 116 ? -8.744 4.425 8.531 1.00 91.00 116 ILE A O 1
ATOM 898 N N . THR A 1 117 ? -7.403 2.731 9.135 1.00 91.94 117 THR A N 1
ATOM 899 C CA . THR A 1 117 ? -7.904 2.701 10.511 1.00 91.94 117 THR A CA 1
ATOM 900 C C . THR A 1 117 ? -7.515 3.958 11.284 1.00 91.94 117 THR A C 1
ATOM 902 O O . THR A 1 117 ? -8.383 4.537 11.928 1.00 91.94 117 THR A O 1
ATOM 905 N N . GLU A 1 118 ? -6.263 4.409 11.172 1.00 90.81 118 GLU A N 1
ATOM 906 C CA . GLU A 1 118 ? -5.800 5.673 11.764 1.00 90.81 118 GLU A CA 1
ATOM 907 C C . GLU A 1 118 ? -6.653 6.853 11.279 1.00 90.81 118 GLU A C 1
ATOM 909 O O . GLU A 1 118 ? -7.200 7.585 12.096 1.00 90.81 118 GLU A O 1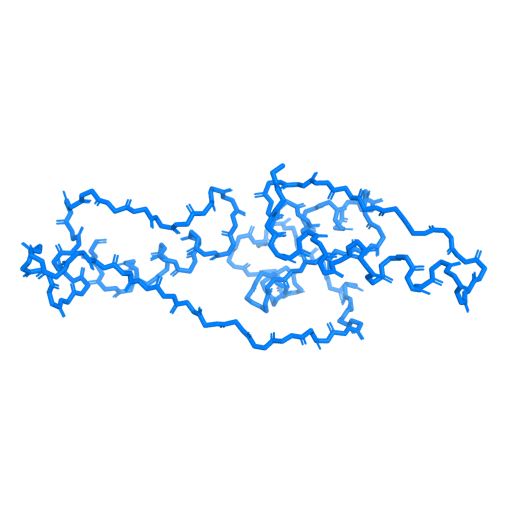
ATOM 914 N N . LEU A 1 119 ? -6.881 6.973 9.965 1.00 91.44 119 LEU A N 1
ATOM 915 C CA . LEU A 1 119 ? -7.724 8.034 9.401 1.00 91.44 119 LEU A CA 1
ATOM 916 C C . LEU A 1 119 ? -9.162 8.000 9.937 1.00 91.44 119 LEU A C 1
ATOM 918 O O . LEU A 1 119 ? -9.737 9.046 10.229 1.00 91.44 119 LEU A O 1
ATOM 922 N N . VAL A 1 120 ? -9.764 6.812 10.051 1.00 92.31 120 VAL A N 1
ATOM 923 C CA . VAL A 1 120 ? -11.119 6.667 10.607 1.00 92.31 120 VAL A CA 1
ATOM 924 C C . VAL A 1 120 ? -11.142 7.094 12.073 1.00 92.31 120 VAL A C 1
ATOM 926 O O . VAL A 1 120 ? -12.055 7.811 12.475 1.00 92.31 120 VAL A O 1
ATOM 929 N N . PHE A 1 121 ? -10.152 6.683 12.862 1.00 92.31 121 PHE A N 1
ATOM 930 C CA . PHE A 1 121 ? -10.090 7.001 14.288 1.00 92.31 121 PHE A CA 1
ATOM 931 C C . PHE A 1 121 ? -9.850 8.498 14.514 1.00 92.31 121 PHE A C 1
ATOM 933 O O . PHE A 1 121 ? -10.565 9.108 15.307 1.00 92.31 121 PHE A O 1
ATOM 940 N N . ASP A 1 122 ? -8.970 9.120 13.726 1.00 93.00 122 ASP A N 1
ATOM 941 C CA . ASP A 1 122 ? -8.731 10.566 13.745 1.00 93.00 122 ASP A CA 1
ATOM 942 C C . ASP A 1 122 ? -10.007 11.359 13.421 1.00 93.00 122 ASP A C 1
ATOM 944 O O . ASP A 1 122 ? -10.351 12.308 14.126 1.00 93.00 122 ASP A O 1
ATOM 948 N N . ILE A 1 123 ? -10.759 10.955 12.387 1.00 93.69 123 ILE A N 1
ATOM 949 C CA . ILE A 1 123 ? -12.034 11.597 12.014 1.00 93.69 123 ILE A CA 1
ATOM 950 C C . ILE A 1 123 ? -13.060 11.498 13.152 1.00 93.69 123 ILE A C 1
ATOM 952 O O . ILE A 1 123 ? -13.832 12.434 13.382 1.00 93.69 123 ILE A O 1
ATOM 956 N N . LEU A 1 124 ? -13.079 10.366 13.855 1.00 92.56 124 LEU A N 1
ATOM 957 C CA . LEU A 1 124 ? -13.992 10.104 14.964 1.00 92.56 124 LEU A CA 1
ATOM 958 C C . LEU A 1 124 ? -13.494 10.672 16.305 1.00 92.56 124 LEU A C 1
ATOM 960 O O . LEU A 1 124 ? -14.283 10.759 17.244 1.00 92.56 124 LEU A O 1
ATOM 964 N N . ASN A 1 125 ? -12.246 11.144 16.377 1.00 91.25 125 ASN A N 1
ATOM 965 C CA . ASN A 1 125 ? -11.561 11.607 17.589 1.00 91.25 125 ASN A CA 1
ATOM 966 C C . ASN A 1 125 ? -11.481 10.528 18.688 1.00 91.25 125 ASN A C 1
ATOM 968 O O . ASN A 1 125 ? -11.809 10.800 19.850 1.00 91.25 125 ASN A O 1
ATOM 972 N N . ILE A 1 126 ? -11.072 9.309 18.320 1.00 88.00 126 ILE A N 1
ATOM 973 C CA . ILE A 1 126 ? -10.985 8.144 19.223 1.00 88.00 126 ILE A CA 1
ATOM 974 C C . ILE A 1 126 ? -9.614 7.481 19.230 1.00 88.00 126 ILE A C 1
ATOM 976 O O . ILE A 1 126 ? -8.867 7.628 18.242 1.00 88.00 126 ILE A O 1
#

Foldseek 3Di:
DDDPVQVVVVVVQVVPVVPDVDRDDDDDDLEQQVQLQCCLVVVDVDGDHDPVSLVCQLVLDDPRVVRHDVVDDDDDDDDDDDQDFDDDPPLPDPDPVSCVVPDGDQDGPPYVSNVVNVVVCVVVVD